Protein AF-A0A3M1DWJ6-F1 (afdb_monomer_lite)

Secondary structure (DSSP, 8-state):
--HHHHHHHHTT-------STTS-HHHHHHHHHHHHHHTT--PPP--SS-SSHHHHHHHHHHH-STT--

pLDDT: mean 91.87, std 8.0, range [57.59, 97.88]

Radius of gyration: 15.41 Å; chains: 1; bounding box: 27×23×48 Å

Foldseek 3Di:
DALQVLLVVCVPHDDDQDDDPPPCSVVVLVVNCVSNVVNVHRDDDADPCPPDPVSVVVVCCVPDPVPPD

Structure (mmCIF, N/CA/C/O backbone):
data_AF-A0A3M1DWJ6-F1
#
_entry.id   AF-A0A3M1DWJ6-F1
#
loop_
_atom_site.group_PDB
_atom_site.id
_atom_site.type_symbol
_atom_site.label_atom_id
_atom_site.label_alt_id
_atom_site.label_comp_id
_atom_site.label_asym_id
_atom_site.label_entity_id
_atom_site.label_seq_id
_atom_site.pdbx_PDB_ins_code
_atom_site.Cartn_x
_atom_site.Cartn_y
_atom_site.Cartn_z
_atom_site.occupancy
_atom_site.B_iso_or_equiv
_atom_site.auth_seq_id
_atom_site.auth_comp_id
_atom_site.auth_asym_id
_atom_site.auth_atom_id
_atom_site.pdbx_PDB_model_num
ATOM 1 N N . MET A 1 1 ? -0.548 11.337 15.816 1.00 70.12 1 MET A N 1
ATOM 2 C CA . MET A 1 1 ? -1.724 10.515 15.472 1.00 70.12 1 MET A CA 1
ATOM 3 C C . MET A 1 1 ? -1.345 9.081 15.777 1.00 70.12 1 MET A C 1
ATOM 5 O O . MET A 1 1 ? -0.314 8.648 15.278 1.00 70.12 1 MET A O 1
ATOM 9 N N . ASP A 1 2 ? -2.072 8.405 16.659 1.00 93.31 2 ASP A N 1
ATOM 10 C CA . ASP A 1 2 ? -1.855 6.981 16.944 1.00 93.31 2 ASP A CA 1
ATOM 11 C C . ASP A 1 2 ? -2.503 6.083 15.869 1.00 93.31 2 ASP A C 1
ATOM 13 O O . ASP A 1 2 ? -3.229 6.562 14.988 1.00 93.31 2 ASP A O 1
ATOM 17 N N . SER A 1 3 ? -2.227 4.777 15.933 1.00 92.25 3 SER A N 1
ATOM 18 C CA . SER A 1 3 ? -2.729 3.790 14.971 1.00 92.25 3 SER A CA 1
ATOM 19 C C . SER A 1 3 ? -4.262 3.719 14.930 1.00 92.25 3 SER A C 1
ATOM 21 O O . SER A 1 3 ? -4.836 3.571 13.851 1.00 92.25 3 SER A O 1
ATOM 23 N N . ALA A 1 4 ? -4.945 3.883 16.068 1.00 94.00 4 ALA A N 1
ATOM 24 C CA . ALA A 1 4 ? -6.407 3.810 16.150 1.00 94.00 4 ALA A CA 1
ATOM 25 C C . ALA A 1 4 ? -7.084 5.035 15.507 1.00 94.00 4 ALA A C 1
ATOM 27 O O . ALA A 1 4 ? -8.084 4.913 14.791 1.00 94.00 4 ALA A O 1
ATOM 28 N N . SER A 1 5 ? -6.507 6.220 15.709 1.00 96.19 5 SER A N 1
ATOM 29 C CA . SER A 1 5 ? -6.954 7.469 15.097 1.00 96.19 5 SER A CA 1
ATOM 30 C C . SER A 1 5 ? -6.810 7.426 13.572 1.00 96.19 5 SER A C 1
ATOM 32 O O . SER A 1 5 ? -7.762 7.758 12.860 1.00 96.19 5 SER A O 1
ATOM 34 N N . LEU A 1 6 ? -5.679 6.926 13.053 1.00 95.44 6 LEU A N 1
ATOM 35 C CA . LEU A 1 6 ? -5.482 6.765 11.608 1.00 95.44 6 LEU A CA 1
ATOM 36 C C . LEU A 1 6 ? -6.442 5.725 11.008 1.00 95.44 6 LEU A C 1
ATOM 38 O O . LEU A 1 6 ? -7.046 5.974 9.963 1.00 95.44 6 LEU A O 1
ATOM 42 N N . ALA A 1 7 ? -6.617 4.580 11.677 1.00 96.75 7 ALA A N 1
ATOM 43 C CA . ALA A 1 7 ? -7.550 3.536 11.253 1.00 96.75 7 ALA A CA 1
ATOM 44 C C . ALA A 1 7 ? -8.995 4.045 11.172 1.00 96.75 7 ALA A C 1
ATOM 46 O O . ALA A 1 7 ? -9.721 3.719 10.232 1.00 96.75 7 ALA A O 1
ATOM 47 N N . THR A 1 8 ? -9.400 4.893 12.116 1.00 97.56 8 THR A N 1
ATOM 48 C CA . THR A 1 8 ? -10.717 5.538 12.099 1.00 97.56 8 THR A CA 1
ATOM 49 C C . THR A 1 8 ? -10.848 6.507 10.924 1.00 97.56 8 THR A C 1
ATOM 51 O O . THR A 1 8 ? -11.836 6.446 10.194 1.00 97.56 8 THR A O 1
ATOM 54 N N . ALA A 1 9 ? -9.841 7.355 10.689 1.00 97.12 9 ALA A N 1
ATOM 55 C CA . ALA A 1 9 ? -9.858 8.336 9.602 1.00 97.12 9 ALA A CA 1
ATOM 56 C C . ALA A 1 9 ? -9.920 7.694 8.202 1.00 97.12 9 ALA A C 1
ATOM 58 O O . ALA A 1 9 ? -10.540 8.247 7.290 1.00 97.12 9 ALA A O 1
ATOM 59 N N . LEU A 1 10 ? -9.290 6.527 8.030 1.00 97.44 10 LEU A N 1
ATOM 60 C CA . LEU A 1 10 ? -9.182 5.837 6.741 1.00 97.44 10 LEU A CA 1
ATOM 61 C C . LEU A 1 10 ? -10.194 4.699 6.539 1.00 97.44 10 LEU A C 1
ATOM 63 O O . LEU A 1 10 ? -10.223 4.089 5.467 1.00 97.44 10 LEU A O 1
ATOM 67 N N . ARG A 1 11 ? -11.069 4.421 7.512 1.00 97.12 11 ARG A N 1
ATOM 68 C CA . ARG A 1 11 ? -12.124 3.409 7.361 1.00 97.12 11 ARG A CA 1
ATOM 69 C C . ARG A 1 11 ? -13.042 3.755 6.180 1.00 97.12 11 ARG A C 1
ATOM 71 O O . ARG A 1 11 ? -13.598 4.848 6.105 1.00 97.12 11 ARG A O 1
ATOM 78 N N . GLY A 1 12 ? -13.211 2.801 5.261 1.00 97.25 12 GLY A N 1
ATOM 79 C CA . GLY A 1 12 ? -14.054 2.957 4.068 1.00 97.25 12 GLY A CA 1
ATOM 80 C C . GLY A 1 12 ? -13.500 3.925 3.015 1.00 97.25 12 GLY A C 1
ATOM 81 O O . GLY A 1 12 ? -14.237 4.333 2.121 1.00 97.25 12 GLY A O 1
ATOM 82 N N . LYS A 1 13 ? -12.227 4.326 3.118 1.00 97.81 13 LYS A N 1
ATOM 83 C CA . LYS A 1 13 ? -11.563 5.196 2.141 1.00 97.81 13 LYS A CA 1
ATOM 84 C C . LYS A 1 13 ? -10.751 4.378 1.143 1.00 97.81 13 LYS A C 1
ATOM 86 O O . LYS A 1 13 ? -10.195 3.338 1.486 1.00 97.81 13 LYS A O 1
ATOM 91 N N . PHE A 1 14 ? -10.637 4.902 -0.074 1.00 97.12 14 PHE A N 1
ATOM 92 C CA . PHE A 1 14 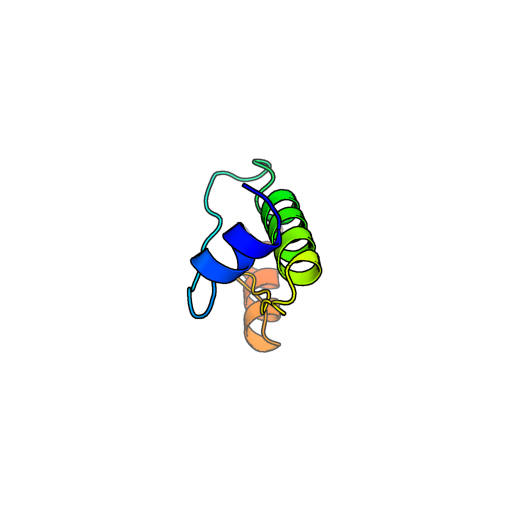? -9.688 4.419 -1.070 1.00 97.12 14 PHE A CA 1
ATOM 93 C C . PHE A 1 14 ? -8.507 5.390 -1.142 1.00 97.12 14 PHE A C 1
ATOM 95 O O . PHE A 1 14 ? -8.700 6.585 -1.356 1.00 97.12 14 PHE A O 1
ATOM 102 N N . VAL A 1 15 ? -7.297 4.885 -0.899 1.00 96.25 15 VAL A N 1
ATOM 103 C CA . VAL A 1 15 ? -6.070 5.686 -0.781 1.00 96.25 15 VAL A CA 1
ATOM 104 C C . VAL A 1 15 ? -5.090 5.262 -1.868 1.00 96.25 15 VAL A C 1
ATOM 106 O O . VAL A 1 15 ? -4.798 4.075 -2.008 1.00 96.25 15 VAL A O 1
ATOM 109 N N . VAL A 1 16 ? -4.558 6.238 -2.604 1.00 96.06 16 VAL A N 1
ATOM 110 C CA . VAL A 1 16 ? -3.585 6.029 -3.683 1.00 96.06 16 VAL A CA 1
ATOM 111 C C . VAL A 1 16 ? -2.234 6.611 -3.271 1.00 96.06 16 VAL A C 1
ATOM 113 O O . VAL A 1 16 ? -2.164 7.716 -2.739 1.00 96.06 16 VAL A O 1
ATOM 116 N N . PHE A 1 17 ? -1.161 5.858 -3.519 1.00 96.00 17 PHE A N 1
ATOM 117 C CA . PHE A 1 17 ? 0.219 6.311 -3.346 1.00 96.00 17 PHE A CA 1
ATOM 118 C C . PHE A 1 17 ? 0.814 6.589 -4.724 1.00 96.00 17 PHE A C 1
ATOM 120 O O . PHE A 1 17 ? 1.067 5.646 -5.473 1.00 96.00 17 PHE A O 1
ATOM 127 N N . ASP A 1 18 ? 1.052 7.861 -5.032 1.00 94.62 18 ASP A N 1
ATOM 128 C CA . ASP A 1 18 ? 1.557 8.310 -6.332 1.00 94.62 18 ASP A CA 1
ATOM 129 C C . ASP A 1 18 ? 2.911 9.034 -6.207 1.00 94.62 18 ASP A C 1
ATOM 131 O O . ASP A 1 18 ? 3.304 9.478 -5.126 1.00 94.62 18 ASP A O 1
ATOM 135 N N . GLY A 1 19 ? 3.662 9.095 -7.306 1.00 94.38 19 GLY A N 1
ATOM 136 C CA . GLY A 1 19 ? 4.983 9.713 -7.391 1.00 94.38 19 GLY A CA 1
ATOM 137 C C . GLY A 1 19 ? 5.928 9.010 -8.374 1.00 94.38 19 GLY A C 1
ATOM 138 O O . GLY A 1 19 ? 5.588 7.964 -8.930 1.00 94.38 19 GLY A O 1
ATOM 139 N N . PRO A 1 20 ? 7.150 9.534 -8.565 1.00 94.12 20 PRO A N 1
ATOM 140 C CA . PRO A 1 20 ? 8.106 8.994 -9.533 1.00 94.12 20 PRO A CA 1
ATOM 141 C C . PRO A 1 20 ? 8.641 7.611 -9.136 1.00 94.12 20 PRO A C 1
ATOM 143 O O . PRO A 1 20 ? 8.486 7.153 -7.997 1.00 94.12 20 PRO A O 1
ATOM 146 N N . ASP A 1 21 ? 9.264 6.909 -10.078 1.00 89.12 21 ASP A N 1
ATOM 147 C CA . ASP A 1 21 ? 9.915 5.629 -9.797 1.00 89.12 21 ASP A CA 1
ATOM 148 C C . ASP A 1 21 ? 11.064 5.790 -8.802 1.00 89.12 21 ASP A C 1
ATOM 150 O O . ASP A 1 21 ? 11.751 6.807 -8.759 1.00 89.12 21 ASP A O 1
ATOM 154 N N . GLY A 1 22 ? 11.213 4.803 -7.917 1.00 91.69 22 GLY A N 1
ATOM 155 C CA . GLY A 1 22 ? 12.174 4.870 -6.815 1.00 91.69 22 GLY A CA 1
ATOM 156 C C . GLY A 1 22 ? 11.774 5.773 -5.638 1.00 91.69 22 GLY A C 1
ATOM 157 O O . GLY A 1 22 ? 12.460 5.745 -4.623 1.00 91.69 22 GLY A O 1
ATOM 158 N N . SER A 1 23 ? 10.645 6.499 -5.678 1.00 96.25 23 SER A N 1
ATOM 159 C CA . SER A 1 23 ? 10.227 7.396 -4.575 1.00 96.25 23 SER A CA 1
ATOM 160 C C . SER A 1 23 ? 9.779 6.689 -3.283 1.00 96.25 23 SER A C 1
ATOM 162 O O . SER A 1 23 ? 9.482 7.338 -2.282 1.00 96.25 23 SER A O 1
ATOM 164 N N . 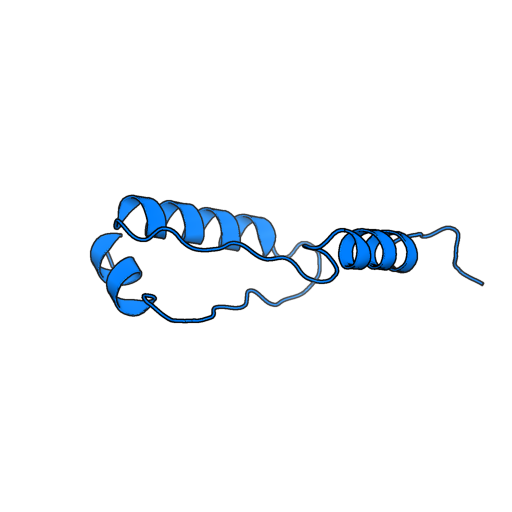GLY A 1 24 ? 9.715 5.353 -3.286 1.00 96.44 24 GLY A N 1
ATOM 165 C CA . GLY A 1 24 ? 9.356 4.556 -2.110 1.00 96.44 24 GLY A CA 1
ATOM 166 C C . GLY A 1 24 ? 7.854 4.315 -1.914 1.00 96.44 24 GLY A C 1
ATOM 167 O O . GLY A 1 24 ? 7.452 3.919 -0.821 1.00 96.44 24 GLY A O 1
ATOM 168 N N . LYS A 1 25 ? 7.022 4.500 -2.951 1.00 96.12 25 LYS A N 1
ATOM 169 C CA . LYS A 1 25 ? 5.557 4.272 -2.915 1.00 96.12 25 LYS A CA 1
ATOM 170 C C . LYS A 1 25 ? 5.176 2.931 -2.278 1.00 96.12 25 LYS A C 1
ATOM 172 O O . LYS A 1 25 ? 4.357 2.889 -1.363 1.00 96.12 25 LYS A O 1
ATOM 177 N N . THR A 1 26 ? 5.815 1.842 -2.715 1.00 94.38 26 THR A N 1
ATOM 178 C CA . THR A 1 26 ? 5.577 0.488 -2.187 1.00 94.38 26 THR A CA 1
ATOM 179 C C . THR A 1 26 ? 5.885 0.403 -0.693 1.00 94.38 26 THR A C 1
ATOM 181 O O . THR A 1 26 ? 5.052 -0.074 0.073 1.00 94.38 26 THR A O 1
ATOM 184 N N . THR A 1 27 ? 7.031 0.944 -0.271 1.00 97.12 27 THR A N 1
ATOM 185 C CA . THR A 1 27 ? 7.454 0.982 1.134 1.00 97.12 27 THR A CA 1
ATOM 186 C C . THR A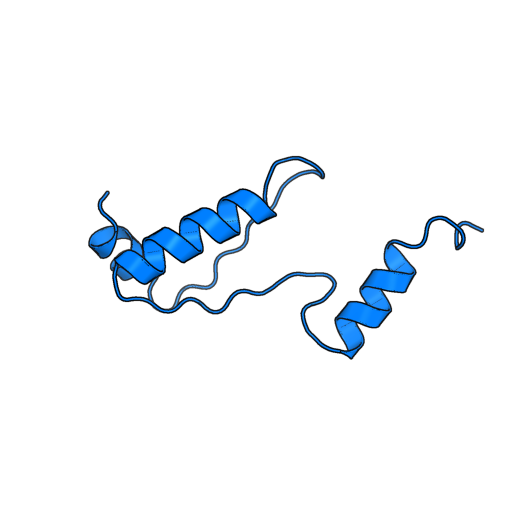 1 27 ? 6.465 1.763 1.997 1.00 97.12 27 THR A C 1
ATOM 188 O O . THR A 1 27 ? 6.102 1.321 3.085 1.00 97.12 27 THR A O 1
ATOM 191 N N . GLN A 1 28 ? 6.007 2.928 1.530 1.00 97.12 28 GLN A N 1
ATOM 192 C CA . GLN A 1 28 ? 5.065 3.754 2.289 1.00 97.12 28 GLN A CA 1
ATOM 193 C C . GLN A 1 28 ? 3.683 3.107 2.382 1.00 97.12 28 GLN A C 1
ATOM 195 O O . GLN A 1 28 ? 3.097 3.077 3.464 1.00 97.12 28 GLN A O 1
ATOM 200 N N . ARG A 1 29 ? 3.201 2.498 1.293 1.00 96.62 29 ARG A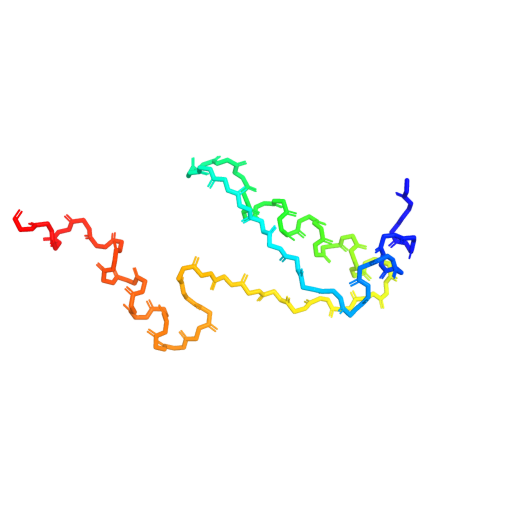 N 1
ATOM 201 C CA . ARG A 1 29 ? 1.964 1.708 1.284 1.00 96.62 29 ARG A CA 1
ATOM 202 C C . ARG A 1 29 ? 2.003 0.589 2.328 1.00 96.62 29 ARG A C 1
ATOM 204 O O . ARG A 1 29 ? 1.0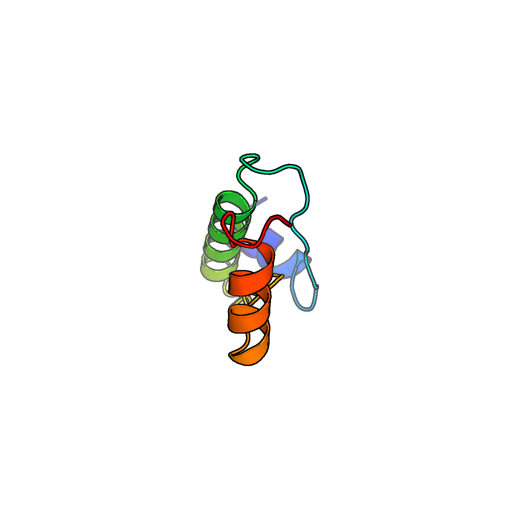37 0.406 3.061 1.00 96.62 29 ARG A O 1
ATOM 211 N N . GLU A 1 30 ? 3.112 -0.142 2.426 1.00 97.00 30 GLU A N 1
ATOM 212 C CA . GLU A 1 30 ? 3.279 -1.234 3.397 1.00 97.00 30 GLU A CA 1
ATOM 213 C C . GLU A 1 30 ? 3.343 -0.740 4.841 1.00 97.00 30 GLU A C 1
ATOM 215 O O . GLU A 1 30 ? 2.719 -1.334 5.722 1.00 97.00 30 GLU A O 1
ATOM 220 N N . ARG A 1 31 ? 4.037 0.377 5.087 1.00 97.12 31 ARG A N 1
ATOM 221 C CA . ARG A 1 31 ? 4.084 1.016 6.410 1.00 97.12 31 ARG A CA 1
ATOM 222 C C . ARG A 1 31 ? 2.702 1.470 6.861 1.00 97.12 31 ARG A C 1
ATOM 224 O O . ARG A 1 31 ? 2.306 1.164 7.981 1.00 97.12 31 ARG A O 1
ATOM 231 N N . VAL A 1 32 ? 1.949 2.139 5.988 1.00 96.94 32 VAL A N 1
ATOM 232 C CA . VAL A 1 32 ? 0.574 2.553 6.294 1.00 96.94 32 VAL A CA 1
ATOM 233 C C . VAL A 1 32 ? -0.312 1.333 6.525 1.00 96.94 32 VAL A C 1
ATOM 235 O O . VAL A 1 32 ? -1.036 1.298 7.514 1.00 96.94 32 VAL A O 1
ATOM 238 N N . ALA A 1 33 ? -0.210 0.296 5.690 1.00 97.31 33 ALA A N 1
ATOM 239 C CA . ALA A 1 33 ? -0.970 -0.933 5.891 1.00 97.31 33 ALA A CA 1
ATOM 240 C C . ALA A 1 33 ? -0.670 -1.589 7.249 1.00 97.31 33 ALA A C 1
ATOM 242 O O . ALA A 1 33 ? -1.591 -2.048 7.916 1.00 97.31 33 ALA A O 1
ATOM 243 N N . LYS A 1 34 ? 0.595 -1.601 7.691 1.00 97.88 34 LYS A N 1
ATOM 244 C CA . LYS A 1 34 ? 0.979 -2.095 9.021 1.00 97.88 34 LYS A CA 1
ATOM 245 C C . LYS A 1 34 ? 0.321 -1.283 10.143 1.00 97.88 34 LYS A C 1
ATOM 247 O O . LYS A 1 34 ? -0.315 -1.875 11.007 1.00 97.88 34 LYS A O 1
ATOM 252 N N . VAL A 1 35 ? 0.420 0.047 10.097 1.00 97.56 35 VAL A N 1
ATOM 253 C CA . VAL A 1 35 ? -0.180 0.930 11.116 1.00 97.56 35 VAL A CA 1
ATOM 254 C C . VAL A 1 35 ? -1.703 0.768 11.166 1.00 97.56 35 VAL A C 1
ATOM 256 O O . VAL A 1 35 ? -2.286 0.734 12.244 1.00 97.56 35 VAL A O 1
ATOM 259 N N . LEU A 1 36 ? -2.362 0.614 10.014 1.00 97.75 36 LEU A N 1
ATOM 260 C CA . LEU A 1 36 ? -3.808 0.380 9.954 1.00 97.75 36 LEU A CA 1
ATOM 261 C C . LEU A 1 36 ? -4.213 -0.942 10.618 1.00 97.75 36 LEU A C 1
ATOM 263 O O . LEU A 1 36 ? -5.181 -0.952 11.379 1.00 97.75 36 LEU A O 1
ATOM 267 N N . ARG A 1 37 ? -3.440 -2.015 10.401 1.00 97.75 37 ARG A N 1
ATOM 268 C CA . ARG A 1 37 ? -3.653 -3.308 11.075 1.00 97.75 37 ARG A CA 1
ATOM 269 C C . ARG A 1 37 ? -3.464 -3.215 12.580 1.00 97.75 37 ARG A C 1
ATOM 271 O O . ARG A 1 37 ? -4.291 -3.725 13.327 1.00 97.75 37 ARG A O 1
ATOM 278 N N . GLU A 1 38 ? -2.427 -2.512 13.030 1.00 97.75 38 GLU A N 1
ATOM 279 C CA . GLU A 1 38 ? -2.208 -2.230 14.457 1.00 97.75 38 GLU A CA 1
ATOM 280 C C . GLU A 1 38 ? -3.367 -1.423 15.071 1.00 97.75 38 GLU A C 1
ATOM 282 O O . GLU A 1 38 ? -3.676 -1.582 16.247 1.00 97.75 38 GLU A O 1
ATOM 287 N N . GLY A 1 39 ? -4.044 -0.593 14.271 1.00 96.75 39 GLY A N 1
ATOM 288 C CA . GLY A 1 39 ? -5.262 0.129 14.648 1.00 96.75 39 GLY A CA 1
ATOM 289 C C . GLY A 1 39 ? -6.566 -0.669 14.509 1.00 96.75 39 GLY A C 1
ATOM 290 O O . GLY A 1 39 ? -7.640 -0.094 14.681 1.00 96.75 39 GLY A O 1
ATOM 291 N N . GLY A 1 40 ? -6.505 -1.965 14.179 1.00 97.06 40 GLY A N 1
ATOM 292 C CA . GLY A 1 40 ? -7.673 -2.845 14.061 1.00 97.06 40 GLY A CA 1
ATOM 293 C C . GLY A 1 40 ? -8.449 -2.736 12.742 1.00 97.06 40 GLY A C 1
ATOM 294 O O . GLY A 1 40 ? -9.584 -3.208 12.662 1.00 97.06 40 GLY A O 1
ATOM 295 N N . LEU A 1 41 ? -7.878 -2.109 11.708 1.00 97.69 41 LEU A N 1
ATOM 296 C CA . LEU A 1 41 ? -8.432 -2.096 10.353 1.00 97.69 41 LEU A CA 1
ATOM 297 C C . LEU A 1 41 ? -7.633 -3.055 9.465 1.00 97.69 41 LEU A C 1
ATOM 299 O O . LEU A 1 41 ? -6.411 -2.984 9.448 1.00 97.69 41 LEU A O 1
ATOM 303 N N . GLU A 1 42 ? -8.302 -3.896 8.675 1.00 97.25 42 GLU A N 1
ATOM 304 C CA . GLU A 1 42 ? -7.633 -4.766 7.698 1.00 97.25 42 GLU A CA 1
ATOM 305 C C . GLU A 1 42 ? -7.730 -4.151 6.288 1.00 97.25 42 GLU A C 1
ATOM 307 O O . GLU A 1 42 ? -8.758 -4.295 5.620 1.00 97.25 42 GLU A O 1
ATOM 312 N N . PRO A 1 43 ? -6.713 -3.398 5.823 1.00 96.81 43 PRO A N 1
ATOM 313 C CA . PRO A 1 43 ? -6.761 -2.744 4.523 1.00 96.81 43 PRO A CA 1
ATOM 314 C C . PRO A 1 43 ? -6.505 -3.732 3.382 1.00 96.81 43 PRO A C 1
ATOM 316 O O . PRO A 1 43 ? -5.533 -4.492 3.390 1.00 96.81 43 PRO A O 1
ATOM 319 N N . VAL A 1 44 ? -7.311 -3.630 2.326 1.00 95.75 44 VAL A N 1
ATOM 320 C CA . VAL A 1 44 ? -7.039 -4.321 1.063 1.00 95.75 44 VAL A CA 1
ATOM 321 C C . VAL A 1 44 ? -5.948 -3.568 0.310 1.00 95.75 44 VAL A C 1
ATOM 323 O O . VAL A 1 44 ? -6.038 -2.367 0.061 1.00 95.75 44 VAL A O 1
ATOM 326 N N . CYS A 1 45 ? -4.890 -4.289 -0.036 1.00 94.56 45 CYS A N 1
ATOM 327 C CA . CYS A 1 45 ? -3.727 -3.744 -0.710 1.00 94.56 45 CYS A CA 1
ATOM 328 C C . CYS A 1 45 ? -3.765 -4.068 -2.204 1.00 94.56 45 CYS A C 1
ATOM 330 O O . CYS A 1 45 ? -3.686 -5.235 -2.576 1.00 94.56 45 CYS A O 1
ATOM 332 N N . CYS A 1 46 ? -3.794 -3.034 -3.044 1.00 91.19 46 CYS A N 1
ATOM 333 C CA . CYS A 1 46 ? -3.774 -3.166 -4.501 1.00 91.19 46 CYS A CA 1
ATOM 334 C C . CYS A 1 46 ? -2.492 -2.561 -5.096 1.00 91.19 46 CYS A C 1
ATOM 336 O O . CYS A 1 46 ? -1.815 -1.749 -4.457 1.00 91.19 46 CYS A O 1
ATOM 338 N N . ARG A 1 47 ? -2.165 -2.954 -6.330 1.00 88.31 47 ARG A N 1
ATOM 339 C CA . ARG A 1 47 ? -1.068 -2.399 -7.136 1.00 88.31 47 ARG A CA 1
ATOM 340 C C . ARG A 1 47 ? -1.522 -2.294 -8.586 1.00 88.31 47 ARG A C 1
ATOM 342 O O . ARG A 1 47 ? -2.145 -3.228 -9.071 1.00 88.31 47 ARG A O 1
ATOM 349 N N . ASP A 1 48 ? -1.129 -1.218 -9.257 1.00 86.75 48 ASP A N 1
ATOM 350 C CA . ASP A 1 48 ? -1.382 -0.975 -10.678 1.00 86.75 48 ASP A CA 1
ATOM 351 C C . ASP A 1 48 ? -0.077 -0.543 -11.393 1.00 86.75 48 ASP A C 1
ATOM 353 O O . ASP A 1 48 ? 0.755 0.121 -10.761 1.00 86.75 48 ASP A O 1
ATOM 357 N N . PRO A 1 49 ? 0.172 -0.959 -12.652 1.00 87.62 49 PRO A N 1
ATOM 358 C CA . PRO A 1 49 ? -0.478 -2.083 -13.329 1.00 87.62 49 PRO A CA 1
ATOM 359 C C . PRO A 1 49 ? -0.207 -3.390 -12.574 1.00 87.62 49 PRO A C 1
ATOM 361 O O . PRO A 1 49 ? 0.896 -3.590 -12.049 1.00 87.62 49 PRO A O 1
ATOM 364 N N . GLY A 1 50 ? -1.211 -4.265 -12.494 1.00 87.38 50 GLY A N 1
ATOM 365 C CA . GLY A 1 50 ? -1.118 -5.558 -11.810 1.00 87.38 50 GLY A CA 1
ATOM 366 C C . GLY A 1 50 ? -2.283 -5.848 -10.865 1.00 87.38 50 GLY A C 1
ATOM 367 O O . GLY A 1 50 ? -3.359 -5.268 -10.975 1.00 87.38 50 GLY A O 1
ATOM 368 N N . GLY A 1 51 ? -2.075 -6.793 -9.947 1.00 85.50 51 GLY A N 1
ATOM 369 C CA . GLY A 1 51 ? -3.035 -7.100 -8.875 1.00 85.50 51 GLY A CA 1
ATOM 370 C C . GLY A 1 51 ? -4.187 -8.023 -9.288 1.00 85.50 51 GLY A C 1
ATOM 371 O O . GLY A 1 51 ? -5.027 -8.372 -8.464 1.00 85.50 51 GLY A O 1
ATOM 372 N N . THR A 1 52 ? -4.201 -8.462 -10.546 1.00 89.44 52 THR A N 1
ATOM 373 C CA . THR A 1 52 ? -5.044 -9.544 -11.067 1.00 89.44 52 THR A CA 1
ATOM 374 C C . THR A 1 52 ? -4.208 -10.410 -12.004 1.00 89.44 52 THR A C 1
ATOM 376 O O . THR A 1 52 ? -3.218 -9.934 -12.557 1.00 89.44 52 THR A O 1
ATOM 379 N N . ALA A 1 53 ? -4.624 -11.654 -12.258 1.00 90.19 53 ALA A N 1
ATOM 380 C CA . ALA A 1 53 ? -3.890 -12.547 -13.162 1.00 90.19 53 ALA A CA 1
ATOM 381 C C . ALA A 1 53 ? -3.692 -11.949 -14.571 1.00 90.19 53 ALA A C 1
ATOM 383 O O . ALA A 1 53 ? -2.645 -12.140 -15.185 1.00 90.19 53 ALA A O 1
ATOM 384 N N . ILE A 1 54 ? -4.683 -11.209 -15.080 1.00 92.56 54 ILE A N 1
ATOM 385 C CA . ILE A 1 54 ? -4.590 -10.517 -16.374 1.00 92.56 54 ILE A CA 1
ATOM 386 C C . ILE A 1 54 ? -3.727 -9.256 -16.246 1.00 92.56 54 ILE A C 1
ATOM 388 O O . ILE A 1 54 ? -2.834 -9.044 -17.064 1.00 92.56 54 ILE A O 1
ATOM 392 N N . GLY A 1 55 ? -3.946 -8.444 -15.209 1.00 91.00 55 GLY A N 1
ATOM 393 C CA . GLY A 1 55 ? -3.179 -7.220 -14.974 1.00 91.00 55 GLY A CA 1
ATOM 394 C C . GLY A 1 55 ? -1.683 -7.479 -14.794 1.00 91.00 55 GLY A C 1
ATOM 395 O O . GLY A 1 55 ? -0.868 -6.713 -15.298 1.00 91.00 55 GLY A O 1
ATOM 396 N N . ASP A 1 56 ? -1.304 -8.579 -14.139 1.00 91.12 56 ASP A N 1
ATOM 397 C CA . ASP A 1 56 ? 0.100 -8.955 -13.956 1.00 91.12 56 ASP A CA 1
ATOM 398 C C . ASP A 1 56 ? 0.752 -9.389 -15.283 1.00 91.12 56 ASP A C 1
ATOM 400 O O . ASP A 1 56 ? 1.922 -9.084 -15.516 1.00 91.12 56 ASP A O 1
ATOM 404 N N . ARG A 1 57 ? -0.005 -10.010 -16.203 1.00 91.25 57 ARG A N 1
ATOM 405 C CA . ARG A 1 57 ? 0.474 -10.285 -17.573 1.00 91.25 57 ARG A CA 1
ATOM 406 C C . ARG A 1 57 ? 0.680 -8.996 -18.365 1.00 91.25 57 ARG A C 1
ATOM 408 O O . ARG A 1 57 ? 1.717 -8.838 -18.999 1.00 91.25 57 ARG A O 1
ATOM 415 N N . ILE A 1 58 ? -0.271 -8.062 -18.294 1.00 90.94 58 ILE A N 1
ATOM 416 C CA . ILE A 1 58 ? -0.151 -6.748 -18.947 1.00 90.94 58 ILE A CA 1
ATOM 417 C C . ILE A 1 58 ? 1.058 -5.989 -18.392 1.00 90.94 58 ILE A C 1
ATOM 419 O O . ILE A 1 58 ? 1.863 -5.469 -19.157 1.00 90.94 58 ILE A O 1
ATOM 423 N N . ARG A 1 59 ? 1.237 -5.981 -17.066 1.00 89.50 59 ARG A N 1
ATOM 424 C CA . ARG A 1 59 ? 2.408 -5.388 -16.410 1.00 89.50 59 ARG A CA 1
ATOM 425 C C . ARG A 1 59 ? 3.712 -5.967 -16.953 1.00 89.50 59 ARG A C 1
ATOM 427 O O . ARG A 1 59 ? 4.636 -5.200 -17.193 1.00 89.50 59 ARG A O 1
ATOM 434 N N . SER A 1 60 ? 3.789 -7.290 -17.112 1.00 90.06 60 SER A N 1
ATOM 435 C CA . SER A 1 60 ? 4.984 -7.945 -17.653 1.00 90.06 60 SER A CA 1
ATOM 436 C C . SER A 1 60 ? 5.348 -7.382 -19.021 1.00 90.06 60 SER A C 1
ATOM 438 O O . SER A 1 60 ? 6.498 -7.032 -19.227 1.00 90.06 60 SER A O 1
ATOM 440 N N . VAL A 1 61 ? 4.366 -7.236 -19.914 1.00 89.19 61 VAL A N 1
ATOM 441 C CA . VAL A 1 61 ? 4.564 -6.669 -21.256 1.00 89.19 61 VAL A CA 1
ATOM 442 C C . VAL A 1 61 ? 4.998 -5.201 -21.188 1.00 89.19 61 VAL A C 1
ATOM 444 O O . VAL A 1 61 ? 5.918 -4.802 -21.888 1.00 89.19 61 VAL A O 1
ATOM 447 N N . LEU A 1 62 ? 4.371 -4.391 -20.329 1.00 86.62 62 LEU A N 1
ATOM 448 C CA . LEU A 1 62 ? 4.688 -2.960 -20.198 1.00 86.62 62 LEU A CA 1
ATOM 449 C C . LEU A 1 62 ? 6.085 -2.683 -19.622 1.00 86.62 62 LEU A C 1
ATOM 451 O O . LEU A 1 62 ? 6.640 -1.613 -19.862 1.00 86.62 62 LEU A O 1
ATOM 455 N N . LEU A 1 63 ? 6.621 -3.605 -18.819 1.00 86.00 63 LEU A N 1
ATOM 456 C CA . LEU A 1 63 ? 7.932 -3.475 -18.175 1.00 86.00 63 LEU A CA 1
ATOM 457 C C . LEU A 1 63 ? 9.032 -4.265 -18.888 1.00 86.00 63 LEU A C 1
ATOM 459 O O . LEU A 1 63 ? 10.179 -4.231 -18.446 1.00 86.00 63 LEU A O 1
ATOM 463 N N . ASP A 1 64 ? 8.692 -4.979 -19.957 1.00 87.44 64 ASP A N 1
ATOM 464 C CA . ASP A 1 64 ? 9.663 -5.706 -20.755 1.00 87.44 64 ASP A CA 1
ATOM 465 C C . ASP A 1 64 ? 10.513 -4.712 -21.560 1.00 87.44 64 ASP A C 1
ATOM 467 O O . ASP A 1 64 ? 10.019 -3.964 -22.408 1.00 87.44 64 ASP A O 1
ATOM 471 N N . HIS A 1 65 ? 11.809 -4.671 -21.257 1.00 74.94 65 HIS A N 1
ATOM 472 C CA . HIS A 1 65 ? 12.749 -3.773 -21.919 1.00 74.94 65 HIS A CA 1
ATOM 473 C C . HIS A 1 65 ? 13.166 -4.275 -23.308 1.00 74.94 65 HIS A C 1
ATOM 475 O O . HIS A 1 65 ? 13.624 -3.454 -24.105 1.00 74.94 65 HIS A O 1
ATOM 481 N N . ASP A 1 66 ? 12.958 -5.561 -23.604 1.00 79.62 66 ASP A N 1
ATOM 482 C CA . ASP A 1 66 ? 13.302 -6.188 -24.883 1.00 79.62 66 ASP A CA 1
ATOM 483 C C . ASP A 1 66 ? 12.186 -6.012 -25.929 1.00 7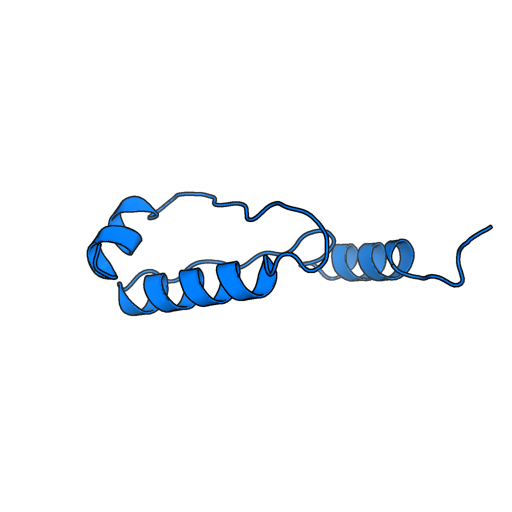9.62 66 ASP A C 1
ATOM 485 O O . ASP A 1 66 ? 12.419 -6.173 -27.124 1.00 79.62 66 ASP A O 1
ATOM 489 N N . LEU A 1 67 ? 10.983 -5.602 -25.506 1.00 71.62 67 LEU A N 1
ATOM 490 C CA . LEU A 1 67 ? 9.865 -5.237 -26.390 1.00 71.62 67 LEU A CA 1
ATOM 491 C C . LEU A 1 67 ? 9.947 -3.796 -26.925 1.00 71.62 67 LEU A C 1
ATOM 493 O O . LEU A 1 67 ? 8.969 -3.269 -27.463 1.00 71.62 67 LEU A O 1
ATOM 497 N N . ARG A 1 68 ? 11.101 -3.136 -26.789 1.00 64.44 68 ARG A N 1
ATOM 498 C CA . ARG A 1 68 ? 11.344 -1.837 -27.424 1.00 64.44 68 ARG A CA 1
ATOM 499 C C . ARG A 1 68 ? 11.555 -2.066 -28.923 1.00 64.44 68 ARG A C 1
ATOM 501 O O . ARG A 1 68 ? 12.526 -2.708 -29.308 1.00 64.44 68 ARG A O 1
ATOM 508 N N . GLY A 1 69 ? 10.608 -1.578 -29.729 1.00 57.59 69 GLY A N 1
ATOM 509 C CA . GLY A 1 69 ? 10.722 -1.537 -31.192 1.00 57.59 69 GLY A CA 1
ATOM 510 C C . GLY A 1 69 ? 11.909 -0.715 -31.674 1.00 57.59 69 GLY A C 1
ATOM 511 O O . GLY A 1 69 ? 12.325 0.212 -30.939 1.00 57.59 69 GLY A O 1
#

Sequence (69 aa):
MDSASLATALRGKFVVFDGPDGSGKTTQRERVAKVLREGGLEPVCCRDPGGTAIGDRIRSVLLDHDLRG